Protein AF-A0A7C4VK25-F1 (afdb_monomer_lite)

Organism: NCBI:txid187137

pLDDT: mean 87.27, std 14.95, range [37.66, 97.75]

Foldseek 3Di:
DPPPDPDPQLLVDDLVVLVVVLVVLVVDDDDLVSLLVLLRSLLSNLVRDDDPSNVVSLVSSLVSCVVSVPPVSPVSSVVVVVVVVVVVD

Secondary structure (DSSP, 8-state):
------SPPGGGS-HHHHHHHHHHHHHSPP-HHHHHHHHHHHHHHHHH--HHHHHHHHHHHHHHHHHH--HHHHHHHHHHHHHHHHHT-

Radius of gyration: 12.34 Å; chains: 1; bounding box: 27×24×37 Å

Structure (mmCIF, N/CA/C/O backbone):
data_AF-A0A7C4VK25-F1
#
_entry.id   AF-A0A7C4VK25-F1
#
loop_
_atom_site.group_PDB
_atom_site.id
_atom_site.type_symbol
_atom_site.label_atom_id
_atom_site.label_alt_id
_atom_site.label_comp_id
_atom_site.label_asym_id
_atom_site.label_entity_id
_atom_site.label_seq_id
_atom_site.pdbx_PDB_ins_code
_atom_site.Cartn_x
_atom_site.Cartn_y
_atom_site.Cartn_z
_atom_site.occupancy
_atom_site.B_iso_or_equiv
_atom_site.auth_seq_id
_atom_site.auth_comp_id
_atom_site.auth_asym_id
_atom_site.auth_atom_id
_atom_site.pdbx_PDB_model_num
ATOM 1 N N . MET A 1 1 ? 15.779 8.214 -15.473 1.00 37.66 1 MET A N 1
ATOM 2 C CA . MET A 1 1 ? 14.611 9.110 -15.394 1.00 37.66 1 MET A CA 1
ATOM 3 C C . MET A 1 1 ? 13.448 8.252 -14.939 1.00 37.66 1 MET A C 1
ATOM 5 O O . MET A 1 1 ? 13.153 7.286 -15.625 1.00 37.66 1 MET A O 1
ATOM 9 N N . PHE A 1 2 ? 12.899 8.499 -13.748 1.00 41.62 2 PHE A N 1
ATOM 10 C CA . PHE A 1 2 ? 11.625 7.892 -13.358 1.00 41.62 2 PHE A CA 1
ATOM 11 C C . PHE A 1 2 ? 10.562 8.592 -14.204 1.00 41.62 2 PHE A C 1
ATOM 13 O O . PHE A 1 2 ? 10.319 9.778 -13.991 1.00 41.62 2 PHE A O 1
ATOM 20 N N . GLN A 1 3 ? 10.014 7.911 -15.209 1.00 42.12 3 GLN A N 1
ATOM 21 C CA . GLN A 1 3 ? 8.752 8.356 -15.788 1.00 42.12 3 GLN A CA 1
ATOM 22 C C . GLN A 1 3 ? 7.698 8.031 -14.732 1.00 42.12 3 GLN A C 1
ATOM 24 O O . GLN A 1 3 ? 7.488 6.866 -14.410 1.00 42.12 3 GLN A O 1
ATOM 29 N N . GLY A 1 4 ? 7.169 9.071 -14.082 1.00 43.75 4 GLY A N 1
ATOM 30 C CA . GLY A 1 4 ? 6.046 8.931 -13.160 1.00 43.75 4 GLY A CA 1
ATOM 31 C C . GLY A 1 4 ? 4.906 8.216 -13.875 1.00 43.75 4 GLY A C 1
ATOM 32 O O . GLY A 1 4 ? 4.696 8.448 -15.064 1.00 43.75 4 GLY A O 1
ATOM 33 N N . GLY A 1 5 ? 4.256 7.299 -13.163 1.00 48.03 5 GLY A N 1
ATOM 34 C CA . GLY A 1 5 ? 3.337 6.326 -13.733 1.00 48.03 5 GLY A CA 1
ATOM 35 C C . GLY A 1 5 ? 2.305 6.941 -14.674 1.00 48.03 5 GLY A C 1
ATOM 36 O O . GLY A 1 5 ? 1.444 7.701 -14.250 1.00 48.03 5 GLY A O 1
ATOM 37 N N . GLU A 1 6 ? 2.328 6.515 -15.935 1.00 49.56 6 GLU A N 1
ATOM 38 C CA . GLU A 1 6 ? 1.220 6.685 -16.889 1.00 49.56 6 GLU A CA 1
ATOM 39 C C . GLU A 1 6 ? 0.053 5.715 -16.595 1.00 49.56 6 GLU A C 1
ATOM 41 O O . GLU A 1 6 ? -0.723 5.347 -17.475 1.00 49.56 6 GL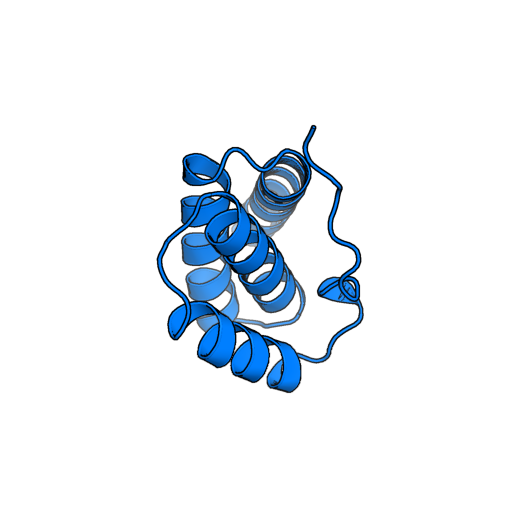U A O 1
ATOM 46 N N . GLY A 1 7 ? -0.065 5.256 -15.347 1.00 61.78 7 GLY A N 1
ATOM 47 C CA . GLY A 1 7 ? -1.174 4.437 -14.879 1.00 61.78 7 GLY A CA 1
ATOM 48 C C . GLY A 1 7 ? -2.274 5.303 -14.260 1.00 61.78 7 GLY A C 1
ATOM 49 O O . GLY A 1 7 ? -1.996 6.409 -13.797 1.00 61.78 7 GLY A O 1
ATOM 50 N N . PRO A 1 8 ? -3.524 4.812 -14.206 1.00 69.38 8 PRO A N 1
ATOM 51 C CA . PRO A 1 8 ? -4.584 5.494 -13.471 1.00 69.38 8 PRO A CA 1
ATOM 52 C C . PRO A 1 8 ? -4.161 5.716 -12.010 1.00 69.38 8 PRO A C 1
ATOM 54 O O . PRO A 1 8 ? -3.557 4.824 -11.398 1.00 69.38 8 PRO A O 1
ATOM 57 N N . ASP A 1 9 ? -4.472 6.904 -11.471 1.00 84.88 9 ASP A N 1
ATOM 58 C CA . ASP A 1 9 ? -4.238 7.227 -10.060 1.00 84.88 9 ASP A CA 1
ATOM 59 C C . ASP A 1 9 ? -4.986 6.198 -9.200 1.00 84.88 9 ASP A C 1
ATOM 61 O O . ASP A 1 9 ? -6.220 6.157 -9.248 1.00 84.88 9 ASP A O 1
ATOM 65 N N . PRO A 1 10 ? -4.280 5.376 -8.401 1.00 88.38 10 PRO A N 1
ATOM 66 C CA . PRO A 1 10 ? -4.923 4.347 -7.596 1.00 88.38 10 PRO A CA 1
ATOM 67 C C . PRO A 1 10 ? -5.890 4.932 -6.558 1.00 88.38 10 PRO A C 1
ATOM 69 O O . PRO A 1 10 ? -6.723 4.205 -6.029 1.00 88.38 10 PRO A O 1
ATOM 72 N N . MET A 1 11 ? -5.844 6.239 -6.267 1.00 87.81 11 MET A N 1
ATOM 73 C CA . MET A 1 11 ? -6.855 6.861 -5.407 1.00 87.81 11 MET A CA 1
ATOM 74 C C . MET A 1 11 ? -8.216 7.081 -6.056 1.00 87.81 11 MET A C 1
ATOM 76 O O . MET A 1 11 ? -9.189 7.275 -5.333 1.00 87.81 11 MET A O 1
ATOM 80 N N . ALA A 1 12 ? -8.300 7.033 -7.383 1.00 90.19 12 ALA A N 1
ATOM 81 C CA . ALA A 1 12 ? -9.564 7.097 -8.107 1.00 90.19 12 ALA A CA 1
ATOM 82 C C . ALA A 1 12 ? -10.186 5.706 -8.342 1.00 90.19 12 ALA A C 1
ATOM 84 O O . ALA A 1 12 ? -11.305 5.613 -8.847 1.00 90.19 12 ALA A O 1
ATOM 85 N N . GLU A 1 13 ? -9.470 4.627 -8.012 1.00 91.81 13 GLU A N 1
ATOM 86 C CA . GLU A 1 13 ? -9.943 3.252 -8.167 1.00 91.81 13 GLU A CA 1
ATOM 87 C C . GLU A 1 13 ? -10.688 2.768 -6.921 1.00 91.81 13 GLU A C 1
ATOM 89 O O . GLU A 1 13 ? -10.276 3.038 -5.792 1.00 91.81 13 GLU A O 1
ATOM 94 N N . ASP A 1 14 ? -11.755 1.993 -7.125 1.00 94.25 14 ASP A N 1
ATOM 95 C CA . ASP A 1 14 ? -12.464 1.342 -6.029 1.00 94.25 14 ASP A CA 1
ATOM 96 C C . ASP A 1 14 ? -11.615 0.229 -5.365 1.00 94.25 14 ASP A C 1
ATOM 98 O O . ASP A 1 14 ? -10.721 -0.351 -5.996 1.00 94.25 14 ASP A O 1
ATOM 102 N N . PRO A 1 15 ? -11.895 -0.124 -4.095 1.00 95.50 15 PRO A N 1
ATOM 103 C CA . PRO A 1 15 ? -11.121 -1.130 -3.366 1.00 95.50 15 PRO A CA 1
ATOM 104 C C . PRO A 1 15 ? -11.058 -2.518 -4.017 1.00 95.50 15 PRO A C 1
ATOM 106 O O . PRO A 1 15 ? -10.091 -3.243 -3.793 1.00 95.50 15 PRO A O 1
ATOM 109 N N . GLU A 1 16 ? -12.062 -2.932 -4.793 1.00 95.38 16 GLU A N 1
ATOM 110 C CA . GLU A 1 16 ? -12.057 -4.241 -5.456 1.00 95.38 16 GLU A CA 1
ATOM 111 C C . GLU A 1 16 ? -11.075 -4.252 -6.630 1.00 95.38 16 GLU A C 1
ATOM 113 O O . GLU A 1 16 ? -10.239 -5.155 -6.733 1.00 95.38 16 GLU A O 1
ATOM 118 N N . ARG A 1 17 ? -11.076 -3.190 -7.443 1.00 95.81 17 ARG A N 1
ATOM 119 C CA . ARG A 1 17 ? -10.086 -3.000 -8.512 1.00 95.81 17 ARG A CA 1
ATOM 120 C C . ARG A 1 17 ? -8.662 -2.908 -7.988 1.00 95.81 17 ARG A C 1
ATOM 122 O O . ARG A 1 17 ? -7.764 -3.502 -8.587 1.00 95.81 17 ARG A O 1
ATOM 129 N N . LEU A 1 18 ? -8.457 -2.246 -6.850 1.00 96.56 18 LEU A N 1
ATOM 130 C CA . LEU A 1 18 ? -7.145 -2.179 -6.206 1.00 96.56 18 LEU A CA 1
ATOM 131 C C . LEU A 1 18 ? -6.629 -3.567 -5.806 1.00 96.56 18 LEU A C 1
ATOM 133 O O . LEU A 1 18 ? -5.457 -3.868 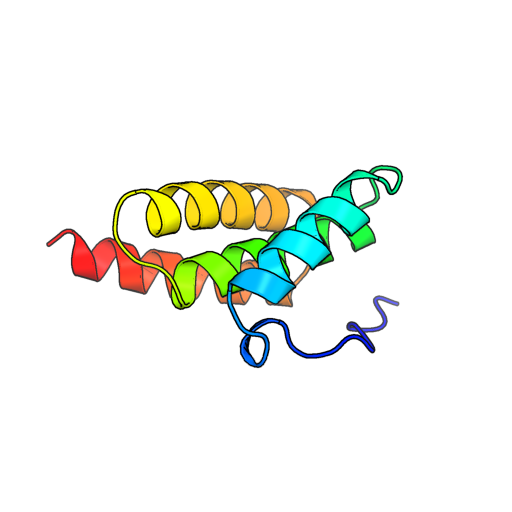-6.034 1.00 96.56 18 LEU A O 1
ATOM 137 N N . ARG A 1 19 ? -7.491 -4.445 -5.274 1.00 96.62 19 ARG A N 1
ATOM 138 C CA . ARG A 1 19 ? -7.113 -5.832 -4.946 1.00 96.62 19 ARG A CA 1
ATOM 139 C C . ARG A 1 19 ? -6.740 -6.622 -6.203 1.00 96.62 19 ARG A C 1
ATOM 141 O O . ARG A 1 19 ? -5.658 -7.200 -6.248 1.00 96.62 19 ARG A O 1
ATOM 148 N N . ALA A 1 20 ? -7.551 -6.541 -7.256 1.00 96.94 20 ALA A N 1
ATOM 149 C CA . ALA A 1 20 ? -7.246 -7.184 -8.538 1.00 96.94 20 ALA A CA 1
ATOM 150 C C . ALA A 1 20 ? -5.974 -6.617 -9.209 1.00 96.94 20 ALA A C 1
ATOM 152 O O . ALA A 1 20 ? -5.277 -7.304 -9.959 1.00 96.94 20 ALA A O 1
ATOM 153 N N . ARG A 1 21 ? -5.646 -5.339 -8.982 1.00 95.88 21 ARG A N 1
ATOM 154 C CA . ARG A 1 21 ? -4.380 -4.734 -9.426 1.00 95.88 21 ARG A CA 1
ATOM 155 C C . ARG A 1 21 ? -3.193 -5.287 -8.635 1.00 95.88 21 ARG A C 1
ATOM 157 O O . ARG A 1 21 ? -2.191 -5.629 -9.255 1.00 95.88 21 ARG A O 1
ATOM 164 N N . LEU A 1 22 ? -3.308 -5.437 -7.312 1.00 96.62 22 LEU A N 1
ATOM 165 C CA . LEU A 1 22 ? -2.267 -6.067 -6.487 1.00 96.62 22 LEU A CA 1
ATOM 166 C C . LEU A 1 22 ? -1.975 -7.501 -6.932 1.00 96.62 22 LEU A C 1
ATOM 168 O O . LEU A 1 22 ? -0.807 -7.854 -7.062 1.00 96.62 22 LEU A O 1
ATOM 172 N N . GLU A 1 23 ? -3.008 -8.300 -7.204 1.00 96.94 23 GLU A N 1
ATOM 173 C CA . GLU A 1 23 ? -2.853 -9.674 -7.702 1.00 96.94 23 GLU A CA 1
ATOM 174 C C . GLU A 1 23 ? -1.995 -9.711 -8.973 1.00 96.94 23 GLU A C 1
ATOM 176 O O . GLU A 1 23 ? -0.959 -10.375 -8.998 1.00 96.94 23 GLU A O 1
ATOM 181 N N . ARG A 1 24 ? -2.335 -8.888 -9.974 1.00 96.12 24 ARG A N 1
ATOM 182 C CA . ARG A 1 24 ? -1.564 -8.768 -11.224 1.00 96.12 24 ARG A CA 1
ATOM 183 C C . ARG A 1 24 ? -0.127 -8.286 -11.002 1.00 96.12 24 ARG A C 1
ATOM 185 O O . ARG A 1 24 ? 0.799 -8.785 -11.635 1.00 96.12 24 ARG A O 1
ATOM 192 N N . LEU A 1 25 ? 0.090 -7.329 -10.099 1.00 94.62 25 LEU A N 1
ATOM 193 C CA . LEU A 1 25 ? 1.437 -6.833 -9.786 1.00 94.62 25 LEU A CA 1
ATOM 194 C C . LEU A 1 25 ? 2.309 -7.891 -9.104 1.00 94.62 25 LEU A C 1
ATOM 196 O O . LEU A 1 25 ? 3.528 -7.896 -9.292 1.00 94.62 25 LEU A O 1
ATOM 200 N N . PHE A 1 26 ? 1.704 -8.791 -8.328 1.00 95.94 26 PHE A N 1
ATOM 201 C CA . PHE A 1 26 ? 2.423 -9.882 -7.677 1.00 95.94 26 PHE A CA 1
ATOM 202 C C . PHE A 1 26 ? 2.787 -11.032 -8.615 1.00 95.94 26 PHE A C 1
ATOM 204 O O . PHE A 1 26 ? 3.735 -11.757 -8.315 1.00 95.94 26 PHE A O 1
ATOM 211 N N . GLU A 1 27 ? 2.121 -11.158 -9.762 1.00 96.31 27 GLU A N 1
ATOM 212 C CA . GLU A 1 27 ? 2.526 -12.077 -10.834 1.00 96.31 27 GLU A CA 1
ATOM 213 C C . GLU A 1 27 ? 3.789 -11.593 -11.567 1.00 96.31 27 GLU A C 1
ATOM 215 O O . GLU A 1 27 ? 4.540 -12.396 -12.125 1.00 96.31 27 GLU A O 1
ATOM 220 N N . ALA A 1 28 ? 4.064 -10.285 -11.541 1.00 91.81 28 ALA A N 1
ATOM 221 C CA . ALA A 1 28 ? 5.241 -9.708 -12.173 1.00 91.81 28 ALA A CA 1
ATOM 222 C C . ALA A 1 28 ? 6.517 -9.888 -11.317 1.00 91.81 28 ALA A C 1
ATOM 224 O O . ALA A 1 28 ? 6.468 -9.800 -10.078 1.00 91.81 28 ALA A O 1
ATOM 225 N N . PRO A 1 29 ? 7.698 -10.059 -11.951 1.00 91.56 29 PRO A N 1
ATOM 226 C CA . PRO A 1 29 ? 8.976 -10.110 -11.246 1.00 91.56 29 PRO A CA 1
ATOM 227 C C . PRO A 1 29 ? 9.183 -8.886 -10.339 1.00 91.56 29 PRO A C 1
ATOM 229 O O . PRO A 1 29 ? 8.774 -7.778 -10.699 1.00 91.56 29 PRO A O 1
ATOM 232 N N . PRO A 1 30 ? 9.829 -9.046 -9.171 1.00 90.69 30 PRO A N 1
ATOM 233 C CA . PRO A 1 30 ? 10.103 -7.924 -8.286 1.00 90.69 30 PRO A CA 1
ATOM 234 C C . PRO A 1 30 ? 11.084 -6.950 -8.944 1.00 90.69 30 PRO A C 1
ATOM 236 O O . PRO A 1 30 ? 12.220 -7.298 -9.271 1.00 90.69 30 PRO A O 1
ATOM 239 N N . THR A 1 31 ? 10.646 -5.707 -9.114 1.00 91.12 31 THR A N 1
ATOM 240 C CA . THR A 1 31 ? 11.463 -4.587 -9.587 1.00 91.12 31 THR A CA 1
ATOM 241 C C . THR A 1 31 ? 11.157 -3.359 -8.740 1.00 91.12 31 THR A C 1
ATOM 243 O O . THR A 1 31 ? 10.096 -3.263 -8.131 1.00 91.12 31 THR A O 1
ATOM 246 N N . ARG A 1 32 ? 12.066 -2.375 -8.714 1.00 88.00 32 ARG A N 1
ATOM 247 C CA . ARG A 1 32 ? 11.823 -1.127 -7.965 1.00 88.00 32 ARG A CA 1
ATOM 248 C C . ARG A 1 32 ? 10.588 -0.372 -8.449 1.00 88.00 32 ARG A C 1
ATOM 250 O O . ARG A 1 32 ? 9.932 0.278 -7.647 1.00 88.00 32 ARG A O 1
ATOM 257 N N . GLU A 1 33 ? 10.314 -0.439 -9.746 1.00 89.56 33 GLU A N 1
ATOM 258 C CA . GLU A 1 33 ? 9.149 0.185 -10.367 1.00 89.56 33 GLU A CA 1
ATOM 259 C C . GLU A 1 33 ? 7.865 -0.518 -9.931 1.00 89.56 33 GLU A C 1
ATOM 261 O O . GLU A 1 33 ? 6.998 0.120 -9.335 1.00 89.56 33 GLU A O 1
ATOM 266 N N . ARG A 1 34 ? 7.813 -1.847 -10.088 1.00 93.19 34 ARG A N 1
ATOM 267 C CA . ARG A 1 34 ? 6.690 -2.669 -9.627 1.00 93.19 34 ARG A CA 1
ATOM 268 C C . ARG A 1 34 ? 6.438 -2.484 -8.134 1.00 93.19 34 ARG A C 1
ATOM 270 O O . ARG A 1 34 ? 5.300 -2.343 -7.711 1.00 93.19 34 ARG A O 1
ATOM 277 N N . ASP A 1 35 ? 7.493 -2.452 -7.326 1.00 94.31 35 ASP A N 1
ATOM 278 C CA . ASP A 1 35 ? 7.384 -2.259 -5.879 1.00 94.31 35 ASP A CA 1
ATOM 279 C C . ASP A 1 35 ? 6.892 -0.848 -5.518 1.00 94.31 35 ASP A C 1
ATOM 281 O O . ASP A 1 35 ? 6.190 -0.674 -4.523 1.00 94.31 35 ASP A O 1
ATOM 285 N N . GLY A 1 36 ? 7.234 0.165 -6.320 1.00 94.06 36 GLY A N 1
ATOM 286 C CA . GLY A 1 36 ? 6.687 1.516 -6.187 1.00 94.06 36 GLY A CA 1
ATOM 287 C C . GLY A 1 36 ? 5.186 1.548 -6.466 1.00 94.06 36 GLY A C 1
ATOM 288 O O . GLY A 1 36 ? 4.432 2.149 -5.703 1.00 94.06 36 GLY A O 1
ATOM 289 N N . GLU A 1 37 ? 4.742 0.838 -7.500 1.00 94.62 37 GLU A N 1
ATOM 290 C CA . GLU A 1 37 ? 3.324 0.704 -7.829 1.00 94.62 37 GLU A CA 1
ATOM 291 C C . GLU A 1 37 ? 2.558 -0.069 -6.747 1.00 94.62 37 GLU A C 1
ATOM 293 O O . GLU A 1 37 ? 1.536 0.407 -6.257 1.00 94.62 37 GLU A O 1
ATOM 298 N N . VAL A 1 38 ? 3.095 -1.203 -6.283 1.00 96.12 38 VAL A N 1
ATOM 299 C CA . VAL A 1 38 ? 2.533 -1.965 -5.156 1.00 96.12 38 VAL A CA 1
ATOM 300 C C . VAL A 1 38 ? 2.386 -1.078 -3.918 1.00 96.12 38 VAL A C 1
ATOM 302 O O . VAL A 1 38 ? 1.354 -1.131 -3.246 1.00 96.12 38 VAL A O 1
ATOM 305 N N . ALA A 1 39 ? 3.375 -0.223 -3.628 1.00 96.88 39 ALA A N 1
ATOM 306 C CA . ALA A 1 39 ? 3.279 0.735 -2.531 1.00 96.88 39 ALA A CA 1
ATOM 307 C C . ALA A 1 39 ? 2.086 1.683 -2.710 1.00 96.88 39 ALA A C 1
ATOM 309 O O . ALA A 1 39 ? 1.279 1.828 -1.793 1.00 96.88 39 ALA A O 1
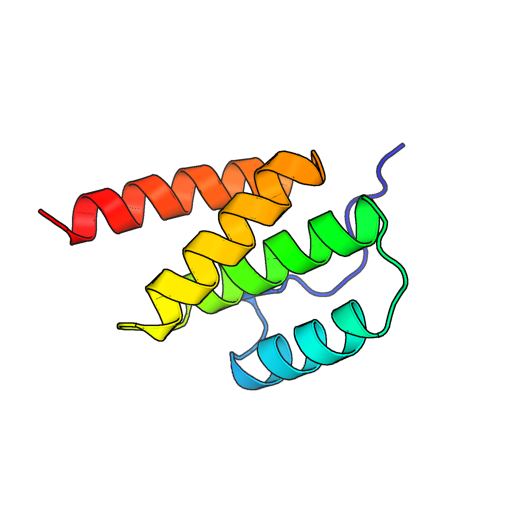ATOM 310 N N . LEU A 1 40 ? 1.954 2.306 -3.884 1.00 95.94 40 LEU A N 1
ATOM 311 C CA . LEU A 1 40 ? 0.873 3.250 -4.172 1.00 95.94 40 LEU A CA 1
ATOM 312 C C . LEU A 1 40 ? -0.508 2.592 -4.063 1.00 95.94 40 LEU A C 1
ATOM 314 O O . LEU A 1 40 ? -1.407 3.175 -3.459 1.00 95.94 40 LEU A O 1
ATOM 318 N N . VAL A 1 41 ? -0.661 1.369 -4.575 1.00 97.19 41 VAL A N 1
ATOM 319 C CA . VAL A 1 41 ? -1.929 0.625 -4.549 1.00 97.19 41 VAL A CA 1
ATOM 320 C C . VAL A 1 41 ? -2.308 0.207 -3.123 1.00 97.19 41 VAL A C 1
ATOM 322 O O . VAL A 1 41 ? -3.455 0.387 -2.715 1.00 97.19 41 VAL A O 1
ATOM 325 N N . PHE A 1 42 ? -1.360 -0.273 -2.311 1.00 97.75 42 PHE A N 1
ATOM 326 C CA . PHE A 1 42 ? -1.637 -0.574 -0.900 1.00 97.75 42 PHE A CA 1
ATOM 327 C C . PHE A 1 42 ? -1.990 0.668 -0.081 1.00 97.75 42 PHE A C 1
ATOM 329 O O . PHE A 1 42 ? -2.892 0.611 0.754 1.00 97.75 42 PHE A O 1
ATOM 336 N N . LEU A 1 43 ? -1.296 1.788 -0.300 1.00 96.75 43 LEU A N 1
ATOM 337 C CA . LEU A 1 43 ? -1.598 3.046 0.389 1.00 96.75 43 LEU A CA 1
ATOM 338 C C . LEU A 1 43 ? -2.980 3.573 -0.008 1.00 96.75 43 LEU A C 1
ATOM 340 O O . LEU A 1 43 ? -3.722 4.046 0.851 1.00 96.75 43 LEU A O 1
ATOM 344 N N . ALA A 1 44 ? -3.348 3.430 -1.282 1.00 96.56 44 ALA A N 1
ATOM 345 C CA . ALA A 1 44 ? -4.682 3.749 -1.764 1.00 96.56 44 ALA A CA 1
ATOM 346 C C . ALA A 1 44 ? -5.758 2.878 -1.100 1.00 96.56 44 ALA A C 1
ATOM 348 O O . ALA A 1 44 ? -6.762 3.395 -0.609 1.00 96.56 44 ALA A O 1
ATOM 349 N N . LEU A 1 45 ? -5.517 1.568 -1.006 1.00 96.69 45 LEU A N 1
ATOM 350 C CA . LEU A 1 45 ? -6.421 0.639 -0.330 1.00 96.69 45 LEU A CA 1
ATOM 351 C C . LEU A 1 45 ? -6.560 0.981 1.162 1.00 96.69 45 LEU A C 1
ATOM 353 O O . LEU A 1 45 ? -7.661 0.966 1.707 1.00 96.69 45 LEU A O 1
ATOM 357 N N . ALA A 1 46 ? -5.463 1.347 1.824 1.00 96.19 46 ALA A N 1
ATOM 358 C CA . ALA A 1 46 ? -5.471 1.746 3.227 1.00 96.19 46 ALA A CA 1
ATOM 359 C C . ALA A 1 46 ? -6.266 3.038 3.479 1.00 96.19 46 ALA A C 1
ATOM 361 O O . ALA A 1 46 ? -6.928 3.157 4.507 1.00 96.19 46 ALA A O 1
ATOM 362 N N . ALA A 1 47 ? -6.228 4.003 2.560 1.00 94.56 47 ALA A N 1
ATOM 363 C CA . ALA A 1 47 ? -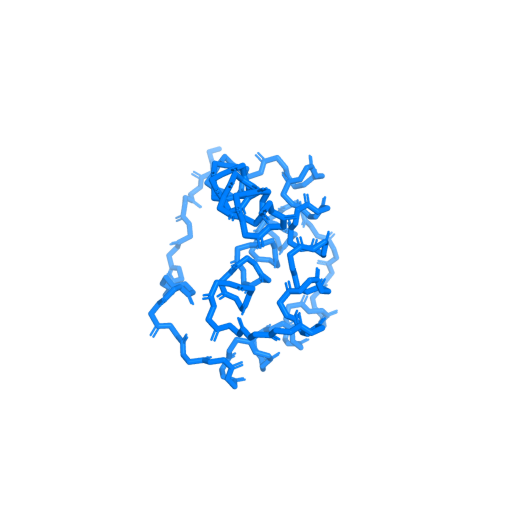6.991 5.243 2.692 1.00 94.56 47 ALA A CA 1
ATOM 364 C C . ALA A 1 47 ? -8.505 5.048 2.471 1.00 94.56 47 ALA A C 1
ATOM 366 O O . ALA A 1 47 ? -9.300 5.804 3.024 1.00 94.56 47 ALA A O 1
ATOM 367 N N . GLN A 1 48 ? -8.908 4.026 1.705 1.00 94.88 48 GLN A N 1
ATOM 368 C CA . GLN A 1 48 ? -10.314 3.762 1.358 1.00 94.88 48 GLN A CA 1
ATOM 369 C C . GLN A 1 48 ? -10.995 2.688 2.222 1.00 94.88 48 GLN A C 1
ATOM 371 O O . GLN A 1 48 ? -12.210 2.510 2.142 1.00 94.88 48 GLN A O 1
ATOM 376 N N . THR A 1 49 ? -10.239 1.950 3.036 1.00 93.56 49 THR A N 1
ATOM 377 C CA . THR A 1 49 ? -10.760 0.856 3.873 1.00 93.56 49 THR A CA 1
ATOM 378 C C . THR A 1 49 ? -10.746 1.216 5.359 1.00 93.56 49 THR A C 1
ATOM 380 O O . THR A 1 49 ? -10.200 2.235 5.777 1.00 93.56 49 THR A O 1
ATOM 383 N N . GLY A 1 50 ? -11.378 0.378 6.185 1.00 90.81 50 GLY A N 1
ATOM 384 C CA . GLY A 1 50 ? -11.441 0.544 7.637 1.00 90.81 50 GLY A CA 1
ATOM 385 C C . GLY A 1 50 ? -10.879 -0.652 8.407 1.00 90.81 50 GLY A C 1
ATOM 386 O O . GLY A 1 50 ? -10.581 -1.707 7.845 1.00 90.81 50 GLY A O 1
ATOM 387 N N . GLY A 1 51 ? -10.752 -0.486 9.725 1.00 91.12 51 GLY A N 1
ATOM 388 C CA . GLY A 1 51 ? -10.415 -1.568 10.654 1.00 91.12 51 GLY A CA 1
ATOM 389 C C . GLY A 1 51 ? -9.090 -2.278 10.346 1.00 91.12 51 GLY A C 1
ATOM 390 O O . GLY A 1 51 ? -8.088 -1.651 10.006 1.00 91.12 51 GLY A O 1
ATOM 391 N N . ALA A 1 52 ? -9.088 -3.607 10.474 1.00 90.94 52 ALA A N 1
ATOM 392 C CA . ALA A 1 52 ? -7.890 -4.433 10.306 1.00 90.94 52 ALA A CA 1
ATOM 393 C C . ALA A 1 52 ? -7.354 -4.464 8.862 1.00 90.94 52 ALA A C 1
ATOM 395 O O . ALA A 1 52 ? -6.173 -4.737 8.645 1.00 90.94 52 ALA A O 1
ATOM 396 N N . GLU A 1 53 ? -8.198 -4.216 7.856 1.00 93.94 53 GLU A N 1
ATOM 397 C CA . GLU A 1 53 ? -7.741 -4.138 6.464 1.00 93.94 53 GLU A CA 1
ATOM 398 C C . GLU A 1 53 ? -6.902 -2.882 6.236 1.00 93.94 53 GLU A C 1
ATOM 400 O O . GLU A 1 53 ? -5.794 -2.990 5.711 1.00 93.94 53 GLU A O 1
ATOM 405 N N . ARG A 1 54 ? -7.362 -1.732 6.745 1.00 94.31 54 ARG A N 1
ATOM 406 C CA . ARG A 1 54 ? -6.618 -0.469 6.693 1.00 94.31 54 ARG A CA 1
ATOM 407 C C . ARG A 1 54 ? -5.218 -0.601 7.279 1.00 94.31 54 ARG A C 1
ATOM 409 O O . ARG A 1 54 ? -4.250 -0.173 6.656 1.00 94.31 54 ARG A O 1
ATOM 416 N N . GLU A 1 55 ? -5.096 -1.214 8.456 1.00 93.12 55 GLU A N 1
ATOM 417 C CA . GLU A 1 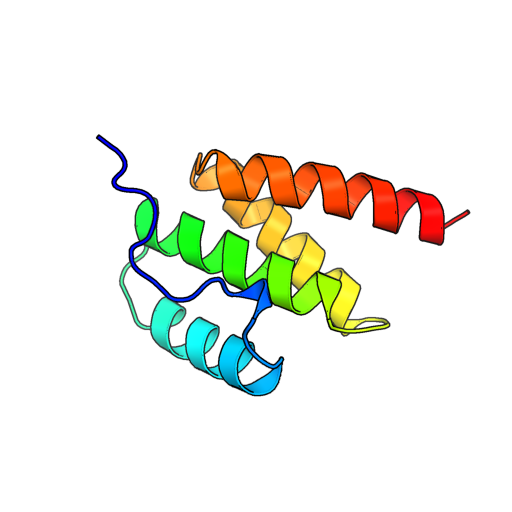55 ? -3.798 -1.393 9.114 1.00 93.12 55 GLU A CA 1
ATOM 418 C C . GLU A 1 55 ? -2.861 -2.305 8.312 1.00 93.12 55 GLU A C 1
ATOM 420 O O . GLU A 1 55 ? -1.708 -1.945 8.071 1.00 93.12 55 GLU A O 1
ATOM 425 N N . ARG A 1 56 ? -3.353 -3.459 7.841 1.00 95.44 56 ARG A N 1
ATOM 426 C CA . ARG A 1 56 ? -2.545 -4.390 7.037 1.00 95.44 56 ARG A CA 1
ATOM 427 C C . ARG A 1 56 ? -2.092 -3.759 5.721 1.00 95.44 56 ARG A C 1
ATOM 429 O O . ARG A 1 56 ? -0.917 -3.872 5.371 1.00 95.44 56 ARG A O 1
ATOM 436 N N . ALA A 1 57 ? -2.999 -3.074 5.025 1.00 96.62 57 ALA A N 1
ATOM 437 C CA . ALA A 1 57 ? -2.695 -2.382 3.779 1.00 96.62 57 ALA A CA 1
ATOM 438 C C . ALA A 1 57 ? -1.676 -1.256 4.006 1.00 96.62 57 ALA A C 1
ATOM 440 O O . ALA A 1 57 ? -0.695 -1.159 3.270 1.00 96.62 57 ALA A O 1
ATOM 441 N N . PHE A 1 58 ? -1.832 -0.467 5.074 1.00 96.38 58 PHE A N 1
ATOM 442 C CA . PHE A 1 58 ? -0.880 0.586 5.416 1.00 96.38 58 PHE A CA 1
ATOM 443 C C . PHE A 1 58 ? 0.520 0.026 5.685 1.00 96.38 58 PHE A C 1
ATOM 445 O O . PHE A 1 58 ? 1.489 0.515 5.111 1.00 96.38 58 PHE A O 1
ATOM 452 N N . LEU A 1 59 ? 0.644 -1.016 6.514 1.00 95.75 59 LEU A N 1
ATOM 453 C CA . LEU A 1 59 ? 1.944 -1.611 6.843 1.00 95.75 59 LEU A CA 1
ATOM 454 C C . LEU A 1 59 ? 2.653 -2.176 5.604 1.00 95.75 59 LEU A C 1
ATOM 456 O O . LEU A 1 59 ? 3.865 -1.994 5.451 1.00 95.75 59 LEU A O 1
ATOM 460 N N . ALA A 1 60 ? 1.907 -2.817 4.702 1.00 96.69 60 ALA A N 1
ATOM 461 C CA . ALA A 1 60 ? 2.444 -3.310 3.439 1.00 96.69 60 ALA A CA 1
ATOM 462 C C . ALA A 1 60 ? 2.897 -2.149 2.537 1.00 96.69 60 ALA A C 1
ATOM 464 O O . ALA A 1 60 ? 4.055 -2.111 2.114 1.00 96.69 60 ALA A O 1
ATOM 465 N N . GLY A 1 61 ? 2.028 -1.158 2.314 1.00 96.69 61 GLY A N 1
ATOM 466 C CA . GLY A 1 61 ? 2.322 0.013 1.485 1.00 96.69 61 GLY A CA 1
ATOM 467 C C . GLY A 1 61 ? 3.510 0.828 1.999 1.00 96.69 61 GLY A C 1
ATOM 468 O O . GLY A 1 61 ? 4.405 1.179 1.230 1.00 96.69 61 GLY A O 1
ATOM 469 N N . TYR A 1 62 ? 3.585 1.048 3.314 1.00 95.12 62 TYR A N 1
ATOM 470 C CA . TYR A 1 62 ? 4.698 1.737 3.970 1.00 95.12 62 TYR A CA 1
ATOM 471 C C . TYR A 1 62 ? 6.027 0.990 3.774 1.00 95.12 62 TYR A C 1
ATOM 473 O O . TYR A 1 62 ? 7.063 1.598 3.493 1.00 95.12 62 TYR A O 1
ATOM 481 N N . SER A 1 63 ? 6.000 -0.342 3.873 1.00 94.69 63 SER A N 1
ATOM 482 C CA . SER A 1 63 ? 7.183 -1.185 3.677 1.00 94.69 63 SER A CA 1
ATOM 483 C C . SER A 1 63 ? 7.711 -1.093 2.241 1.00 94.69 63 SER A C 1
ATOM 485 O O . SER A 1 63 ? 8.900 -0.829 2.044 1.00 94.69 63 SER A O 1
ATOM 487 N N . TYR A 1 64 ? 6.831 -1.208 1.242 1.00 95.06 64 TYR A N 1
ATOM 488 C CA . TYR A 1 64 ? 7.197 -1.068 -0.172 1.00 95.06 64 TYR A CA 1
ATOM 489 C C . TYR A 1 64 ? 7.637 0.359 -0.544 1.00 95.06 64 TYR A C 1
ATOM 491 O O . TYR A 1 64 ? 8.585 0.539 -1.313 1.00 95.06 64 TYR A O 1
ATOM 499 N N . ALA A 1 65 ? 7.035 1.400 0.042 1.00 93.69 65 ALA A N 1
ATOM 500 C CA . ALA A 1 65 ? 7.456 2.790 -0.168 1.00 93.69 65 ALA A CA 1
ATOM 501 C C . ALA A 1 65 ? 8.900 3.038 0.316 1.00 93.69 65 ALA A C 1
ATOM 503 O O . ALA A 1 65 ? 9.674 3.795 -0.288 1.00 93.69 65 ALA A O 1
ATOM 504 N N . ARG A 1 66 ? 9.312 2.372 1.402 1.00 89.81 66 ARG A N 1
ATOM 505 C CA . ARG A 1 66 ? 10.681 2.485 1.923 1.00 89.81 66 ARG A CA 1
ATOM 506 C C . ARG A 1 66 ? 11.710 1.839 1.000 1.00 89.81 66 ARG A C 1
ATOM 508 O O . ARG A 1 66 ? 12.773 2.442 0.806 1.00 89.81 66 ARG A O 1
ATOM 515 N N . THR A 1 67 ? 11.407 0.668 0.441 1.00 87.00 67 THR A N 1
ATOM 516 C CA . THR A 1 67 ? 12.345 -0.149 -0.351 1.00 87.00 67 THR A CA 1
ATOM 517 C C . THR A 1 67 ? 12.408 0.250 -1.828 1.00 87.00 67 THR A C 1
ATOM 519 O O . THR A 1 67 ? 13.510 0.321 -2.376 1.00 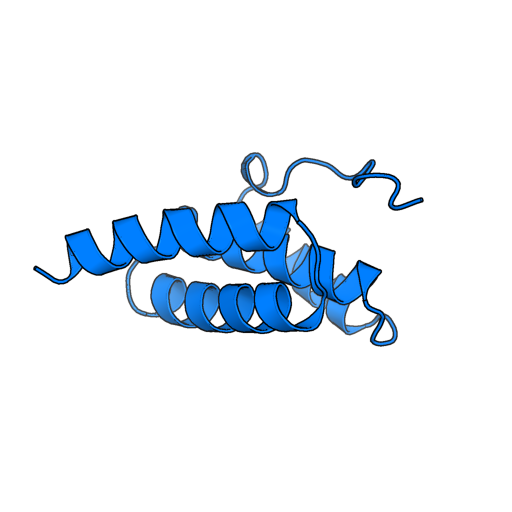87.00 67 THR A O 1
ATOM 522 N N . SER A 1 68 ? 11.274 0.595 -2.450 1.00 84.00 68 SER A N 1
ATOM 523 C CA . SER A 1 68 ? 11.192 1.007 -3.867 1.00 84.00 68 SER A CA 1
ATOM 524 C C . SER A 1 68 ? 11.922 2.320 -4.165 1.00 84.00 68 SER A C 1
ATOM 526 O O . SER A 1 68 ? 12.415 2.524 -5.274 1.00 84.00 68 SER A O 1
ATOM 528 N N . ARG A 1 69 ? 12.035 3.204 -3.160 1.00 80.69 69 ARG A N 1
ATOM 529 C CA . ARG A 1 69 ? 12.516 4.595 -3.287 1.00 80.69 69 ARG A CA 1
ATOM 530 C C . ARG A 1 69 ? 11.666 5.449 -4.241 1.00 80.69 69 ARG A C 1
ATOM 532 O O . ARG A 1 69 ? 12.165 6.458 -4.732 1.00 80.69 69 ARG A O 1
ATOM 539 N N . HIS A 1 70 ? 10.403 5.082 -4.465 1.00 87.12 70 HIS A N 1
ATOM 540 C CA . HIS A 1 70 ? 9.471 5.889 -5.250 1.00 87.12 70 HIS A CA 1
ATOM 541 C C . HIS A 1 70 ? 9.087 7.165 -4.467 1.00 87.12 70 HIS A C 1
ATOM 543 O O . HIS A 1 70 ? 8.521 7.042 -3.375 1.00 87.12 70 HIS A O 1
ATOM 549 N N . PRO A 1 71 ? 9.392 8.383 -4.966 1.00 87.25 71 PRO A N 1
ATOM 550 C CA . PRO A 1 71 ? 9.186 9.623 -4.208 1.00 87.25 71 PRO A CA 1
ATOM 551 C C . PRO A 1 71 ? 7.731 9.840 -3.778 1.00 87.25 71 PRO A C 1
ATOM 553 O O . PRO A 1 71 ? 7.468 10.090 -2.605 1.00 87.25 71 PRO A O 1
ATOM 556 N N . GLU A 1 72 ? 6.787 9.639 -4.697 1.00 88.75 72 GLU A N 1
ATOM 557 C CA . GLU A 1 72 ? 5.354 9.812 -4.429 1.00 88.75 72 GLU A CA 1
ATOM 558 C C . GLU A 1 72 ? 4.828 8.818 -3.383 1.00 88.75 72 GLU A C 1
ATOM 560 O O . GLU A 1 72 ? 4.071 9.187 -2.485 1.00 88.75 72 GLU A O 1
ATOM 565 N N . ALA A 1 73 ? 5.279 7.558 -3.444 1.00 90.88 73 ALA A N 1
ATOM 566 C CA . ALA A 1 73 ? 4.850 6.533 -2.502 1.00 90.88 73 ALA A CA 1
ATOM 567 C C . ALA A 1 73 ? 5.332 6.865 -1.089 1.00 90.88 73 ALA A C 1
ATOM 569 O O . ALA A 1 73 ? 4.602 6.658 -0.125 1.00 90.88 73 ALA A O 1
ATOM 570 N N . ARG A 1 74 ? 6.543 7.424 -0.960 1.00 91.94 74 ARG A N 1
ATOM 571 C CA . ARG A 1 74 ? 7.070 7.892 0.326 1.00 91.94 74 ARG A CA 1
ATOM 572 C C . ARG A 1 74 ? 6.263 9.053 0.884 1.00 91.94 74 ARG A C 1
ATOM 574 O O . ARG A 1 74 ? 5.868 8.995 2.041 1.00 91.94 74 ARG A O 1
ATOM 581 N N . GLU A 1 75 ? 5.989 10.071 0.076 1.00 92.50 75 GLU A N 1
ATOM 582 C CA . GLU A 1 75 ? 5.200 11.223 0.519 1.00 92.50 75 GLU A CA 1
ATOM 583 C C . GLU A 1 75 ? 3.787 10.806 0.956 1.00 92.50 75 GLU A C 1
ATOM 585 O O . GLU A 1 75 ? 3.297 11.227 2.004 1.00 92.50 75 GLU A O 1
ATOM 590 N N . ARG A 1 76 ? 3.129 9.936 0.183 1.00 92.81 76 ARG A N 1
ATOM 591 C CA . ARG A 1 76 ? 1.799 9.413 0.523 1.00 92.81 76 ARG A CA 1
ATOM 592 C C . ARG A 1 76 ? 1.836 8.539 1.783 1.00 92.81 76 ARG A C 1
ATOM 594 O O . ARG A 1 76 ? 0.957 8.669 2.630 1.00 92.81 76 ARG A O 1
ATOM 601 N N . ALA A 1 77 ? 2.863 7.705 1.945 1.00 94.31 77 ALA A N 1
ATOM 602 C CA . ALA A 1 77 ? 3.042 6.867 3.128 1.00 94.31 77 ALA A CA 1
ATOM 603 C C . ALA A 1 77 ? 3.230 7.688 4.413 1.00 94.31 77 ALA A C 1
ATOM 605 O O . ALA A 1 77 ? 2.643 7.353 5.441 1.00 94.31 77 ALA A O 1
ATOM 606 N N . GLU A 1 78 ? 4.024 8.760 4.364 1.00 94.50 78 GLU A N 1
ATOM 607 C CA . GLU A 1 78 ? 4.251 9.632 5.522 1.00 94.50 78 GLU A CA 1
ATOM 608 C C . GLU A 1 78 ? 2.983 10.407 5.905 1.00 94.50 78 GLU A C 1
ATOM 610 O O . GLU A 1 78 ? 2.611 10.389 7.077 1.00 94.50 78 GLU A O 1
ATOM 615 N N . ARG A 1 79 ? 2.252 10.972 4.931 1.00 92.56 79 ARG A N 1
ATOM 616 C CA . ARG A 1 79 ? 0.952 11.626 5.186 1.00 92.56 79 ARG A CA 1
ATOM 617 C C . ARG A 1 79 ? -0.050 10.676 5.842 1.00 92.56 79 ARG A C 1
ATOM 619 O O . ARG A 1 79 ? -0.616 10.983 6.887 1.00 92.56 79 ARG A O 1
ATOM 626 N N . LEU A 1 80 ? -0.208 9.475 5.285 1.00 91.44 80 LEU A N 1
ATOM 627 C CA . LEU A 1 80 ? -1.152 8.492 5.816 1.00 91.44 80 LEU A CA 1
ATOM 628 C C . LEU A 1 80 ? -0.735 7.977 7.208 1.00 91.44 80 LEU A C 1
ATOM 630 O O . LEU A 1 80 ? -1.593 7.662 8.034 1.00 91.44 80 LEU A O 1
ATOM 634 N N . ARG A 1 81 ? 0.575 7.929 7.506 1.00 92.19 81 ARG A N 1
ATOM 635 C CA . ARG A 1 81 ? 1.085 7.620 8.852 1.00 92.19 81 ARG A CA 1
ATOM 636 C C . ARG A 1 81 ? 0.628 8.661 9.868 1.00 92.19 81 ARG A C 1
ATOM 638 O O . ARG A 1 81 ? 0.240 8.288 10.972 1.00 92.19 81 ARG A O 1
ATOM 645 N N . GLU A 1 82 ? 0.702 9.943 9.519 1.00 90.50 82 GLU A N 1
ATOM 646 C CA . GLU A 1 82 ? 0.277 11.041 10.394 1.00 90.50 82 GLU A CA 1
ATOM 647 C C . GLU A 1 82 ? -1.227 10.974 10.678 1.00 90.50 82 GLU A C 1
ATOM 649 O O . GLU A 1 82 ? -1.632 11.058 11.839 1.00 90.50 82 GLU A O 1
ATOM 654 N N . GLU A 1 83 ? -2.040 10.709 9.655 1.00 87.31 83 GLU A N 1
ATOM 655 C CA . GLU A 1 83 ? -3.488 10.515 9.800 1.00 87.31 83 GLU A CA 1
ATOM 656 C C . GLU A 1 83 ? -3.830 9.319 10.702 1.00 87.31 83 GLU A C 1
ATOM 658 O O . GLU A 1 83 ? -4.666 9.421 11.600 1.00 87.31 83 GLU A O 1
ATOM 663 N N . LEU A 1 84 ? -3.157 8.181 10.511 1.00 82.62 84 LEU A N 1
ATOM 664 C CA . LEU A 1 84 ? -3.363 6.984 11.334 1.00 82.62 84 LEU A CA 1
ATOM 665 C C . LEU A 1 84 ? -2.887 7.171 12.778 1.00 82.62 84 LEU A C 1
ATOM 667 O O . LEU A 1 84 ? -3.519 6.668 13.708 1.00 82.62 84 LEU A O 1
ATOM 671 N N . ALA A 1 85 ? -1.789 7.899 12.985 1.00 77.81 85 ALA A N 1
ATOM 672 C CA . ALA A 1 85 ? -1.296 8.240 14.315 1.00 77.81 85 ALA A CA 1
ATOM 673 C C . ALA A 1 85 ? -2.222 9.228 15.042 1.00 77.81 85 ALA A C 1
ATOM 675 O O . ALA A 1 85 ? -2.295 9.199 16.271 1.00 77.81 85 ALA A O 1
ATOM 676 N N . ALA A 1 86 ? -2.926 10.090 14.304 1.00 68.38 86 ALA A N 1
ATOM 677 C CA . ALA A 1 86 ? -3.980 10.937 14.850 1.00 68.38 86 ALA A CA 1
ATOM 678 C C . ALA A 1 86 ? -5.231 10.123 15.222 1.00 68.38 86 ALA A C 1
ATOM 680 O O . ALA A 1 86 ? -5.859 10.420 16.228 1.00 68.38 86 ALA A O 1
ATOM 681 N N . TRP A 1 87 ? -5.552 9.067 14.467 1.00 54.84 87 TRP A N 1
ATOM 682 C CA . TRP A 1 87 ? -6.728 8.219 14.709 1.00 54.84 87 TRP A CA 1
ATOM 683 C C . TRP A 1 87 ? -6.595 7.273 15.915 1.00 54.84 87 TRP A C 1
ATOM 685 O O . TRP A 1 87 ? -7.593 6.784 16.432 1.00 54.84 87 TRP A O 1
ATOM 695 N N . ARG A 1 88 ? -5.362 6.985 16.359 1.00 53.97 88 ARG A N 1
ATOM 696 C CA . ARG A 1 88 ? -5.074 6.150 17.543 1.00 53.97 88 ARG A CA 1
ATOM 697 C C . ARG A 1 88 ? -5.036 6.926 18.871 1.00 53.97 88 ARG A C 1
ATOM 699 O O . ARG A 1 88 ? -4.767 6.300 19.895 1.00 53.97 88 ARG A O 1
ATOM 706 N N . ARG A 1 89 ? -5.233 8.248 18.856 1.00 50.69 89 ARG A N 1
ATOM 707 C CA . ARG A 1 89 ? -5.333 9.094 20.059 1.00 50.69 89 ARG A CA 1
ATOM 708 C C . ARG A 1 89 ? -6.787 9.365 20.406 1.00 50.69 89 ARG A C 1
ATOM 710 O O . ARG A 1 89 ? -7.057 9.444 21.621 1.00 50.69 89 ARG A O 1
#

Sequence (89 aa):
MFQGGEGPDPMAEDPERLRARLERLFEAPPTRERDGEVALVFLALAAQTGGAERERAFLAGYSYARTSRHPEARERAERLREELAAWRR